Protein AF-A0A933LPE7-F1 (afdb_monomer_lite)

Sequence (117 aa):
MRVLSLLLAITLLLISTPLRTTAQAPCAPTAPDLEGPFYKPGAPIRESTGRGLVVRGTVKSAGACTPIPGARVEWWQANPSHIHFKVSAPGHRALTTQLYPKAGQSPIAFDLVLVPE

Structure (mmCIF, N/CA/C/O backbone):
data_AF-A0A933LPE7-F1
#
_entry.id   AF-A0A933LPE7-F1
#
loop_
_atom_site.g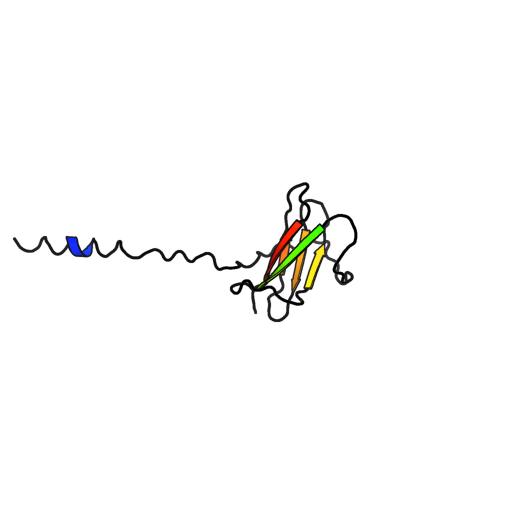roup_PDB
_atom_site.id
_atom_site.type_symbol
_atom_site.label_atom_id
_atom_site.label_alt_id
_atom_site.label_comp_id
_atom_site.label_asym_id
_atom_site.label_entity_id
_atom_site.label_seq_id
_atom_site.pdbx_PDB_ins_code
_atom_site.Cartn_x
_atom_site.Cartn_y
_atom_site.Cartn_z
_atom_site.occupancy
_atom_site.B_iso_or_equiv
_atom_site.auth_seq_id
_atom_site.auth_comp_id
_atom_site.auth_asym_id
_atom_site.auth_atom_id
_atom_site.pdbx_PDB_model_num
ATOM 1 N N . MET A 1 1 ? 43.136 45.993 -36.078 1.00 53.31 1 MET A N 1
ATOM 2 C CA . MET A 1 1 ? 41.709 45.916 -35.676 1.00 53.31 1 MET A CA 1
ATOM 3 C C . MET A 1 1 ? 41.025 44.668 -36.257 1.00 53.31 1 MET A C 1
ATOM 5 O O . MET A 1 1 ? 40.173 44.829 -37.111 1.00 53.31 1 MET A O 1
ATOM 9 N N . ARG A 1 2 ? 41.370 43.429 -35.861 1.00 56.44 2 ARG A N 1
ATOM 10 C CA . ARG A 1 2 ? 40.631 42.210 -36.294 1.00 56.44 2 ARG A CA 1
ATOM 11 C C . ARG A 1 2 ? 40.796 41.015 -35.335 1.00 56.44 2 ARG A C 1
ATOM 13 O O . ARG A 1 2 ? 41.004 39.898 -35.780 1.00 56.44 2 ARG A O 1
ATOM 20 N N . VAL A 1 3 ? 40.747 41.233 -34.018 1.00 54.47 3 VAL A N 1
ATOM 21 C CA . VAL A 1 3 ? 40.845 40.111 -33.050 1.00 54.47 3 VAL A CA 1
ATOM 22 C C . VAL A 1 3 ? 39.759 40.135 -31.966 1.00 54.47 3 VAL A C 1
ATOM 24 O O . VAL A 1 3 ? 39.677 39.220 -31.160 1.00 54.47 3 VAL A O 1
ATOM 27 N N . LEU A 1 4 ? 38.868 41.135 -31.965 1.00 50.53 4 LEU A N 1
ATOM 28 C CA . LEU A 1 4 ? 37.877 41.314 -30.893 1.00 50.53 4 LEU A CA 1
ATOM 29 C C . LEU A 1 4 ? 36.495 40.696 -31.187 1.00 50.53 4 LEU A C 1
ATOM 31 O O . LEU A 1 4 ? 35.624 40.709 -30.328 1.00 50.53 4 LEU A O 1
ATOM 35 N N . SER A 1 5 ? 36.274 40.137 -32.381 1.00 53.03 5 SER A N 1
ATOM 36 C CA . SER A 1 5 ? 34.943 39.670 -32.815 1.00 53.03 5 SER A CA 1
ATOM 37 C C . SER A 1 5 ? 34.699 38.168 -32.626 1.00 53.03 5 SER A C 1
ATOM 39 O O . SER A 1 5 ? 33.568 37.724 -32.783 1.00 53.03 5 SER A O 1
ATOM 41 N N . LEU A 1 6 ? 35.726 37.378 -32.282 1.00 47.16 6 LEU A N 1
ATOM 42 C CA . LEU A 1 6 ? 35.598 35.917 -32.159 1.00 47.16 6 LEU A CA 1
ATOM 43 C C . LEU A 1 6 ? 35.270 35.447 -30.728 1.00 47.16 6 LEU A C 1
ATOM 45 O O . LEU A 1 6 ? 34.720 34.368 -30.546 1.00 47.16 6 LEU A O 1
ATOM 49 N N . LEU A 1 7 ? 35.548 36.271 -29.710 1.00 49.34 7 LEU A N 1
ATOM 50 C CA . LEU A 1 7 ? 35.287 35.937 -28.301 1.00 49.34 7 LEU A CA 1
ATOM 51 C C . LEU A 1 7 ? 33.820 36.140 -27.885 1.00 49.34 7 LEU A C 1
ATOM 53 O O . LEU A 1 7 ? 33.367 35.493 -26.948 1.00 49.34 7 LEU A O 1
ATOM 57 N N . LEU A 1 8 ? 33.061 36.983 -28.597 1.00 48.59 8 LEU A N 1
ATOM 58 C CA . LEU A 1 8 ? 31.643 37.232 -28.296 1.00 48.59 8 LEU A CA 1
ATOM 59 C C . LEU A 1 8 ? 30.710 36.138 -28.854 1.00 48.59 8 LEU A C 1
ATOM 61 O O . LEU A 1 8 ? 29.603 35.957 -28.363 1.00 48.59 8 LEU A O 1
ATOM 65 N N . ALA A 1 9 ? 31.157 35.386 -29.866 1.00 49.81 9 ALA A N 1
ATOM 66 C CA . ALA A 1 9 ? 30.381 34.290 -30.450 1.00 49.81 9 ALA A CA 1
ATOM 67 C C . ALA A 1 9 ? 30.464 32.993 -29.621 1.00 49.81 9 ALA A C 1
ATOM 69 O O . ALA A 1 9 ? 29.539 32.185 -29.644 1.00 49.81 9 ALA A O 1
ATOM 70 N N . ILE A 1 10 ? 31.550 32.801 -28.861 1.00 49.59 10 ILE A N 1
ATOM 71 C CA . ILE A 1 10 ? 31.776 31.589 -28.054 1.00 49.59 10 ILE A CA 1
ATOM 72 C C . ILE A 1 10 ? 31.011 31.653 -26.721 1.00 49.59 10 ILE A C 1
ATOM 74 O O . ILE A 1 10 ? 30.562 30.625 -26.220 1.00 49.59 10 ILE A O 1
ATOM 78 N N . THR A 1 11 ? 30.777 32.847 -26.168 1.00 51.09 11 THR A N 1
ATOM 79 C CA . THR A 1 11 ? 30.004 33.018 -24.924 1.00 51.09 11 THR A CA 1
ATOM 80 C C . THR A 1 11 ? 28.491 32.890 -25.116 1.00 51.09 11 THR A C 1
ATOM 82 O O . THR A 1 11 ? 27.791 32.577 -24.156 1.00 51.09 11 THR A O 1
ATOM 85 N N . LEU A 1 12 ? 27.973 33.064 -26.338 1.00 49.50 12 LEU A N 1
ATOM 86 C CA . LEU A 1 12 ? 26.534 32.968 -26.614 1.00 49.50 12 LEU A CA 1
ATOM 87 C C . LEU A 1 12 ? 26.054 31.539 -26.937 1.00 49.50 12 LEU A C 1
ATOM 89 O O . LEU A 1 12 ? 24.853 31.284 -26.910 1.00 49.50 12 LEU A O 1
ATOM 93 N N . LEU A 1 13 ? 26.964 30.593 -27.204 1.00 50.19 13 LEU A N 1
ATOM 94 C CA . LEU A 1 13 ? 26.604 29.210 -27.560 1.00 50.19 13 LEU A CA 1
ATOM 95 C C . LEU A 1 13 ? 26.393 28.277 -26.351 1.00 50.19 13 LEU A C 1
ATOM 97 O O . LEU A 1 13 ? 25.946 27.146 -26.521 1.00 50.19 13 LEU A O 1
ATOM 101 N N . LEU A 1 14 ? 26.699 28.731 -25.131 1.00 52.81 14 LEU A N 1
ATOM 102 C CA . LEU A 1 14 ? 26.597 27.924 -23.905 1.00 52.81 14 LEU A CA 1
ATOM 103 C C . LEU A 1 14 ? 25.253 28.065 -23.168 1.00 52.81 14 LEU A C 1
ATOM 105 O O . LEU A 1 14 ? 25.039 27.385 -22.169 1.00 52.81 14 LEU A O 1
ATOM 109 N N . ILE A 1 15 ? 24.336 28.919 -23.639 1.00 59.22 15 ILE A N 1
ATOM 110 C CA . ILE A 1 15 ? 23.087 29.244 -22.917 1.00 59.22 15 ILE A CA 1
ATOM 111 C C . ILE A 1 15 ? 21.866 28.490 -23.489 1.00 59.22 15 ILE A C 1
ATOM 113 O O . ILE A 1 15 ? 20.754 28.619 -22.988 1.00 59.22 15 ILE A O 1
ATOM 117 N N . SER A 1 16 ? 22.036 27.674 -24.534 1.00 57.50 16 SER A N 1
ATOM 118 C CA . SER A 1 16 ? 20.903 27.086 -25.272 1.00 57.50 16 SER A CA 1
ATOM 119 C C . SER A 1 16 ? 20.642 25.604 -25.008 1.00 57.50 16 SER A C 1
ATOM 121 O O . SER A 1 16 ? 19.785 25.032 -25.675 1.00 57.50 16 SER A O 1
ATOM 123 N N . THR A 1 17 ? 21.327 24.952 -24.066 1.00 63.19 17 THR A N 1
ATOM 124 C CA . THR A 1 17 ? 20.923 23.599 -23.654 1.00 63.19 17 THR A CA 1
ATOM 125 C C . THR A 1 17 ? 19.685 23.702 -22.767 1.00 63.19 17 THR A C 1
ATOM 127 O O . THR A 1 17 ? 19.820 24.150 -21.625 1.00 63.19 17 THR A O 1
ATOM 130 N N . PRO A 1 18 ? 18.483 23.296 -23.226 1.00 63.47 18 PRO A N 1
ATOM 131 C CA . PRO A 1 18 ? 17.365 23.170 -22.310 1.00 63.47 18 PRO A CA 1
ATOM 132 C C . PRO A 1 18 ? 17.767 22.142 -21.253 1.00 63.47 18 PRO A C 1
ATOM 134 O O . PRO A 1 18 ? 18.200 21.036 -21.598 1.00 63.47 18 PRO A O 1
ATOM 137 N N . LEU A 1 19 ? 17.633 22.488 -19.969 1.00 61.25 19 LEU A N 1
ATOM 138 C CA . LEU A 1 19 ? 17.607 21.459 -18.941 1.00 61.25 19 LEU A CA 1
ATOM 139 C C . LEU A 1 19 ? 16.496 20.499 -19.354 1.00 61.25 19 LEU A C 1
ATOM 141 O O . LEU A 1 19 ? 15.323 20.871 -19.408 1.00 61.25 19 LEU A O 1
ATOM 145 N N . ARG A 1 20 ? 16.867 19.262 -19.684 1.00 57.12 20 ARG A N 1
ATOM 146 C CA . ARG A 1 20 ? 15.901 18.177 -19.709 1.00 57.12 20 ARG A CA 1
ATOM 147 C C . ARG A 1 20 ? 15.438 18.038 -18.267 1.00 57.12 20 ARG A C 1
ATOM 149 O O . ARG A 1 20 ? 16.102 17.378 -17.474 1.00 57.12 20 ARG A O 1
ATOM 156 N N . THR A 1 21 ? 14.329 18.688 -17.921 1.00 53.22 21 THR A N 1
ATOM 157 C CA . THR A 1 21 ? 13.502 18.234 -16.811 1.00 53.22 21 THR A CA 1
ATOM 158 C C . THR A 1 21 ? 13.233 16.774 -17.123 1.00 53.22 21 THR A C 1
ATOM 160 O O . THR A 1 21 ? 12.510 16.456 -18.068 1.00 53.22 21 THR A O 1
ATOM 163 N N . THR A 1 22 ? 13.884 15.873 -16.395 1.00 59.22 22 THR A N 1
ATOM 164 C CA . THR A 1 22 ? 13.383 14.516 -16.284 1.00 59.22 22 THR A CA 1
ATOM 165 C C . THR A 1 22 ? 11.983 14.695 -15.719 1.00 59.22 22 THR A C 1
ATOM 167 O O . THR A 1 22 ? 11.814 15.051 -14.555 1.00 59.22 22 THR A O 1
ATOM 170 N N . ALA A 1 23 ? 10.962 14.602 -16.576 1.00 60.59 23 ALA A N 1
ATOM 171 C CA . ALA A 1 23 ? 9.595 14.505 -16.103 1.00 60.59 23 ALA A CA 1
ATOM 172 C C . ALA A 1 23 ? 9.621 13.394 -15.052 1.00 60.59 23 ALA A C 1
ATOM 174 O O . ALA A 1 23 ? 10.103 12.299 -15.357 1.00 60.59 23 ALA A O 1
ATOM 175 N N . GLN A 1 24 ? 9.242 13.716 -13.809 1.00 52.91 24 GLN A N 1
ATOM 176 C CA . GLN A 1 24 ? 9.147 12.749 -12.719 1.00 52.91 24 GLN A CA 1
ATOM 177 C C . GLN A 1 24 ? 8.511 11.494 -13.311 1.00 52.91 24 GLN A C 1
ATOM 179 O O . GLN A 1 24 ? 7.428 11.602 -13.892 1.00 52.91 24 GLN A O 1
ATOM 184 N N . ALA A 1 25 ? 9.230 10.366 -13.285 1.00 58.56 25 ALA A N 1
ATOM 185 C CA . ALA A 1 25 ? 8.813 9.186 -14.029 1.00 58.56 25 ALA A CA 1
ATOM 186 C C . ALA A 1 25 ? 7.327 8.908 -13.742 1.00 58.56 25 ALA A C 1
ATOM 188 O O . ALA A 1 25 ? 6.932 8.945 -12.568 1.00 58.56 25 ALA A O 1
ATOM 189 N N . PRO A 1 26 ? 6.489 8.692 -14.773 1.00 69.19 26 PRO A N 1
ATOM 190 C CA . PRO A 1 26 ? 5.098 8.340 -14.543 1.00 69.19 26 PRO A CA 1
ATOM 191 C C . PRO A 1 26 ? 5.080 7.101 -13.635 1.00 69.19 26 PRO A C 1
ATOM 193 O O . PRO A 1 26 ? 5.691 6.084 -13.951 1.00 69.19 26 PRO A O 1
ATOM 196 N N . CYS A 1 27 ? 4.426 7.210 -12.474 1.00 88.56 27 CYS A N 1
ATOM 197 C CA . CYS A 1 27 ? 4.414 6.183 -11.422 1.00 88.56 27 CYS A CA 1
ATOM 198 C C . CYS A 1 27 ? 5.767 5.964 -10.715 1.00 88.56 27 CYS A C 1
ATOM 200 O O . CYS A 1 27 ? 6.429 4.938 -10.887 1.00 88.56 27 CYS A O 1
ATOM 202 N N . ALA A 1 28 ? 6.171 6.924 -9.876 1.00 94.06 28 ALA A N 1
ATOM 203 C CA . ALA A 1 28 ? 7.285 6.720 -8.954 1.00 94.06 28 ALA A CA 1
ATOM 204 C C . ALA A 1 28 ? 6.979 5.558 -7.979 1.00 94.06 28 ALA A C 1
ATOM 206 O O . ALA A 1 28 ? 5.851 5.484 -7.483 1.00 94.06 28 ALA A O 1
ATOM 207 N N . PRO A 1 29 ? 7.951 4.672 -7.679 1.00 96.88 29 PRO A N 1
ATOM 208 C CA . PRO A 1 29 ? 7.769 3.598 -6.705 1.00 96.88 29 PRO A CA 1
ATOM 209 C C . PRO A 1 29 ? 7.324 4.111 -5.336 1.00 96.88 29 PRO A C 1
ATOM 211 O O . PRO A 1 29 ? 7.807 5.145 -4.868 1.00 96.88 29 PRO A O 1
ATOM 214 N N . THR A 1 30 ? 6.453 3.364 -4.660 1.00 97.88 30 THR A N 1
ATOM 215 C CA . THR A 1 30 ? 6.091 3.682 -3.278 1.00 97.88 30 THR A CA 1
ATOM 216 C C . THR A 1 30 ? 7.278 3.398 -2.362 1.00 97.88 30 THR A C 1
ATOM 218 O O . THR A 1 30 ? 7.900 2.339 -2.444 1.00 97.88 30 THR A O 1
ATOM 221 N N . ALA A 1 31 ? 7.593 4.351 -1.485 1.00 97.69 31 ALA A N 1
ATOM 222 C CA . ALA A 1 31 ? 8.670 4.194 -0.519 1.00 97.69 31 ALA A CA 1
ATOM 223 C C . ALA A 1 31 ? 8.342 3.081 0.497 1.00 97.69 31 ALA A C 1
ATOM 225 O O . ALA A 1 31 ? 7.193 2.985 0.948 1.00 97.69 31 ALA A O 1
ATOM 226 N N . PRO A 1 32 ? 9.324 2.245 0.875 1.00 98.44 32 PRO A N 1
ATOM 227 C CA . PRO A 1 32 ? 9.141 1.298 1.961 1.00 98.44 32 PRO A CA 1
ATOM 228 C C . PRO A 1 32 ? 9.058 2.022 3.310 1.00 98.44 32 PRO A C 1
ATOM 230 O O . PRO A 1 32 ? 9.610 3.109 3.478 1.00 98.44 32 PRO A O 1
ATOM 233 N N . ASP A 1 33 ? 8.405 1.388 4.275 1.00 98.31 33 ASP A N 1
ATOM 234 C CA . ASP A 1 33 ? 8.341 1.831 5.672 1.00 98.31 33 ASP A CA 1
ATOM 235 C C . ASP A 1 33 ? 8.386 0.599 6.599 1.00 98.31 33 ASP A C 1
ATOM 237 O O . ASP A 1 33 ? 8.323 -0.549 6.145 1.00 98.31 33 ASP A O 1
ATOM 241 N N . LEU A 1 34 ? 8.526 0.822 7.903 1.00 96.81 34 LEU A N 1
ATOM 242 C CA . LEU A 1 34 ? 8.627 -0.222 8.916 1.00 96.81 34 LEU A CA 1
ATOM 243 C C . LEU A 1 34 ? 7.354 -1.081 8.983 1.00 96.81 34 LEU A C 1
ATOM 245 O O . LEU A 1 34 ? 6.235 -0.572 8.959 1.00 96.81 34 LEU A O 1
ATOM 249 N N . GLU A 1 35 ? 7.522 -2.395 9.150 1.00 96.12 35 GLU A N 1
ATOM 250 C CA . GLU A 1 35 ? 6.404 -3.324 9.383 1.00 96.12 35 GLU A CA 1
ATOM 251 C C . GLU A 1 35 ? 5.760 -3.104 10.763 1.00 96.12 35 GLU A C 1
ATOM 253 O O . GLU A 1 35 ? 4.543 -3.154 10.920 1.00 96.12 35 GLU A O 1
ATOM 258 N N . GLY A 1 36 ? 6.582 -2.829 11.777 1.00 92.81 36 GLY A N 1
ATOM 259 C CA . GLY A 1 36 ? 6.147 -2.817 13.171 1.00 92.81 36 GLY A CA 1
ATOM 260 C C . GLY A 1 36 ? 5.895 -4.227 13.738 1.00 92.81 36 GLY A C 1
ATOM 261 O O . GLY A 1 36 ? 6.010 -5.226 13.031 1.00 92.81 36 GLY A O 1
ATOM 262 N N . PRO A 1 37 ? 5.569 -4.341 15.038 1.00 96.06 37 PRO A N 1
ATOM 263 C CA . PRO A 1 37 ? 5.599 -5.621 15.757 1.00 96.06 37 PRO A CA 1
ATOM 264 C C . PRO A 1 37 ? 4.282 -6.415 15.713 1.00 96.06 37 PRO A C 1
ATOM 266 O O . PRO A 1 37 ? 4.194 -7.488 16.305 1.00 96.06 37 PRO A O 1
ATOM 269 N N . PHE A 1 38 ? 3.231 -5.882 15.083 1.00 96.50 38 PHE A N 1
ATOM 270 C CA . PHE A 1 38 ? 1.867 -6.416 15.199 1.00 96.50 38 PHE A CA 1
ATOM 271 C C . PHE A 1 38 ? 1.400 -7.241 13.994 1.00 96.50 38 PHE A C 1
ATOM 273 O O . PHE A 1 38 ? 0.254 -7.696 13.986 1.00 96.50 38 PHE A O 1
ATOM 280 N N . TYR A 1 39 ? 2.256 -7.444 12.986 1.00 96.75 39 TYR A N 1
ATOM 281 C CA . TYR A 1 39 ? 1.918 -8.273 11.831 1.00 96.75 39 TYR A CA 1
ATOM 282 C C . TYR A 1 39 ? 1.628 -9.720 12.255 1.00 96.75 39 TYR A C 1
ATOM 284 O O . TYR A 1 39 ? 2.344 -10.317 13.061 1.00 96.75 39 TYR A O 1
ATOM 292 N N . LYS A 1 40 ? 0.563 -10.293 11.686 1.00 97.31 40 LYS A N 1
ATOM 293 C CA . LYS A 1 40 ? 0.213 -11.709 11.823 1.00 97.31 40 LYS A CA 1
ATOM 294 C C . LYS A 1 40 ? -0.133 -12.272 10.442 1.00 97.31 40 LYS A C 1
ATOM 296 O O . LYS A 1 40 ?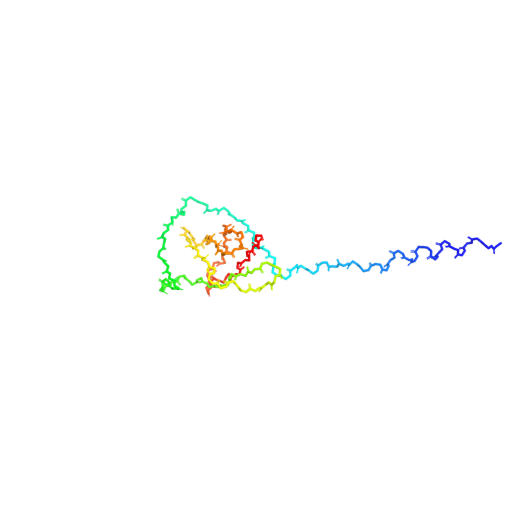 -1.041 -11.738 9.803 1.00 97.31 40 LYS A O 1
ATOM 301 N N . PRO A 1 41 ? 0.550 -13.332 9.980 1.00 96.69 41 PRO A N 1
ATOM 302 C CA . PRO A 1 41 ? 0.277 -13.926 8.677 1.00 96.69 41 PRO A CA 1
ATOM 303 C C . PRO A 1 41 ? -1.045 -14.706 8.670 1.00 96.69 41 PRO A C 1
ATOM 305 O O . PRO A 1 41 ? -1.583 -15.067 9.718 1.00 96.69 41 PRO A O 1
ATOM 308 N N . GLY A 1 42 ? -1.548 -15.018 7.472 1.00 95.81 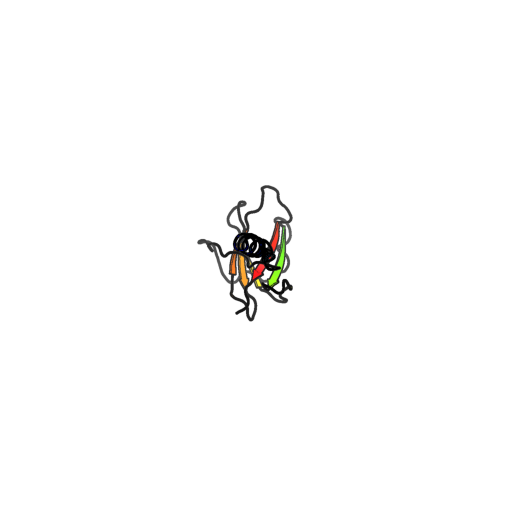42 GLY A N 1
ATOM 309 C CA . GLY A 1 42 ? -2.688 -15.927 7.296 1.00 95.81 42 GLY A CA 1
ATOM 310 C C . GLY A 1 42 ? -4.063 -15.295 7.527 1.00 95.81 42 GLY A C 1
ATOM 311 O O . GLY A 1 42 ? -5.031 -16.010 7.783 1.00 95.81 42 GLY A O 1
ATOM 312 N N . ALA A 1 43 ? -4.174 -13.968 7.432 1.00 96.31 43 ALA A N 1
ATOM 313 C CA . ALA A 1 43 ? -5.471 -13.303 7.451 1.00 96.31 43 ALA A CA 1
ATOM 314 C C . ALA A 1 43 ? -6.373 -13.809 6.297 1.00 96.31 43 ALA A C 1
ATOM 316 O O . ALA A 1 43 ? -5.873 -14.071 5.197 1.00 96.31 43 ALA A O 1
ATOM 317 N N . PRO A 1 44 ? -7.700 -13.928 6.504 1.00 96.00 44 PRO A N 1
ATOM 318 C CA . PRO A 1 44 ? -8.617 -14.370 5.457 1.00 96.00 44 PRO A CA 1
ATOM 319 C C . PRO A 1 44 ? -8.570 -13.470 4.217 1.00 96.00 44 PRO A C 1
ATOM 321 O O . PRO A 1 44 ? -8.598 -12.242 4.329 1.00 96.00 44 PRO A O 1
ATOM 324 N N . ILE A 1 45 ? -8.569 -14.086 3.033 1.00 95.81 45 ILE A N 1
ATOM 325 C CA . ILE A 1 45 ? -8.658 -13.376 1.752 1.00 95.81 45 ILE A CA 1
ATOM 326 C C . ILE A 1 45 ? -10.103 -12.929 1.541 1.00 95.81 45 ILE A C 1
ATOM 328 O O . ILE A 1 45 ? -11.024 -13.742 1.602 1.00 95.81 45 ILE A O 1
ATOM 332 N N . ARG A 1 46 ? -10.299 -11.634 1.297 1.00 94.19 46 ARG A N 1
ATOM 333 C CA . ARG A 1 46 ? -11.616 -11.027 1.078 1.00 94.19 46 ARG A CA 1
ATOM 334 C C . ARG A 1 46 ? -11.480 -9.681 0.379 1.00 94.19 46 ARG A C 1
ATOM 336 O O . ARG A 1 46 ? -10.520 -8.959 0.625 1.00 94.19 46 ARG A O 1
ATOM 343 N N . GLU A 1 47 ? -12.476 -9.324 -0.425 1.00 91.12 47 GLU A N 1
ATOM 344 C CA . GLU A 1 47 ? -12.567 -8.002 -1.067 1.00 91.12 47 GLU A CA 1
ATOM 345 C C . GLU A 1 47 ? -13.178 -6.936 -0.144 1.00 91.12 47 GLU A C 1
ATOM 347 O O . GLU A 1 47 ? -12.977 -5.741 -0.342 1.00 91.12 47 GLU A O 1
ATOM 352 N N . SER A 1 48 ? -13.926 -7.362 0.879 1.00 91.81 48 SER A N 1
ATOM 353 C CA . SER A 1 48 ? -14.603 -6.479 1.828 1.00 91.81 48 SER A CA 1
ATOM 354 C C . SER A 1 48 ? -14.505 -7.011 3.254 1.00 91.81 48 SER A C 1
ATOM 356 O O . SER A 1 48 ? -14.647 -8.208 3.508 1.00 91.81 48 SER A O 1
ATOM 358 N N . THR A 1 49 ? -14.284 -6.099 4.199 1.00 91.25 49 THR A N 1
ATOM 359 C CA . THR A 1 49 ? -14.346 -6.350 5.646 1.00 91.25 49 THR A CA 1
ATOM 360 C C . THR A 1 49 ? -15.727 -6.047 6.239 1.00 91.25 49 THR A C 1
ATOM 362 O O . THR A 1 49 ? -15.920 -6.209 7.442 1.00 91.25 49 THR A O 1
ATOM 365 N N . GLY A 1 50 ? -16.700 -5.636 5.416 1.00 92.06 50 GLY A N 1
ATOM 366 C CA . GLY A 1 50 ? -18.047 -5.266 5.845 1.00 92.06 50 GLY A CA 1
ATOM 367 C C . GLY A 1 50 ? -18.212 -3.755 6.024 1.00 92.06 50 GLY A C 1
ATOM 368 O O . GLY A 1 50 ? -18.102 -3.000 5.062 1.00 92.06 50 GLY A O 1
ATOM 369 N N . ARG A 1 51 ? -18.541 -3.314 7.244 1.00 92.06 51 ARG A N 1
ATOM 370 C CA . ARG A 1 51 ? -18.794 -1.901 7.587 1.00 92.06 51 ARG A CA 1
ATOM 371 C C . ARG A 1 51 ? -17.638 -1.330 8.410 1.00 92.06 51 ARG A C 1
ATOM 373 O O . ARG A 1 51 ? -17.009 -2.065 9.162 1.00 92.06 51 ARG A O 1
ATOM 380 N N . GLY A 1 52 ? -17.423 -0.016 8.336 1.00 90.31 52 GLY A N 1
ATOM 381 C CA . GLY A 1 52 ? -16.414 0.692 9.129 1.00 90.31 52 GLY A CA 1
ATOM 382 C C . GLY A 1 52 ? -15.381 1.387 8.249 1.00 90.31 52 GLY A C 1
ATOM 383 O O . GLY A 1 52 ? -15.750 2.091 7.312 1.00 90.31 52 GLY A O 1
ATOM 384 N N . LEU A 1 53 ? -14.098 1.205 8.571 1.00 89.81 53 LEU A N 1
ATOM 385 C CA . LEU A 1 53 ? -12.983 1.788 7.827 1.00 89.81 53 LEU A CA 1
ATOM 386 C C . LEU A 1 53 ? -12.995 1.318 6.366 1.00 89.81 53 LEU A C 1
ATOM 388 O O . LEU A 1 53 ? -12.881 0.122 6.097 1.00 89.81 53 LEU A O 1
ATOM 392 N N . VAL A 1 54 ? -13.098 2.262 5.430 1.00 93.50 54 VAL A N 1
ATOM 393 C CA . VAL A 1 54 ? -13.056 1.968 3.994 1.00 93.50 54 VAL A CA 1
ATOM 394 C C . VAL A 1 54 ? -11.667 2.285 3.465 1.00 93.50 54 VAL A C 1
ATOM 396 O O . VAL A 1 54 ? -11.278 3.449 3.402 1.00 93.50 54 VAL A O 1
ATOM 399 N N . VAL A 1 55 ? -10.943 1.248 3.052 1.00 94.12 55 VAL A N 1
ATOM 400 C CA . VAL A 1 55 ? -9.641 1.348 2.385 1.00 94.12 55 VAL A CA 1
ATOM 401 C C . VAL A 1 55 ? -9.812 0.835 0.960 1.00 94.12 55 VAL A C 1
ATOM 403 O O . VAL A 1 55 ? -10.304 -0.277 0.763 1.00 94.12 55 VAL A O 1
ATOM 406 N N . ARG A 1 56 ? -9.466 1.642 -0.044 1.00 94.31 56 ARG A N 1
ATOM 407 C CA . ARG A 1 56 ? -9.657 1.286 -1.459 1.00 94.31 56 ARG A CA 1
ATOM 408 C C . ARG A 1 56 ? -8.522 1.842 -2.301 1.00 94.31 56 ARG A C 1
ATOM 410 O O . ARG A 1 56 ? -8.089 2.962 -2.080 1.00 94.31 56 ARG A O 1
ATOM 417 N N . GLY A 1 57 ? -8.076 1.096 -3.299 1.00 94.75 57 GLY A N 1
ATOM 418 C CA . GLY A 1 57 ? -6.962 1.550 -4.108 1.00 94.75 57 GLY A CA 1
ATOM 419 C C . GLY A 1 57 ? -6.537 0.572 -5.179 1.00 94.75 57 GLY A C 1
ATOM 420 O O . GLY A 1 57 ? -7.181 -0.459 -5.379 1.00 94.75 57 GLY A O 1
ATOM 421 N N . THR A 1 58 ? -5.440 0.914 -5.847 1.00 96.69 58 THR A N 1
ATOM 422 C CA . THR A 1 58 ? -4.849 0.107 -6.918 1.00 96.69 58 THR A CA 1
ATOM 423 C C . THR A 1 58 ? -3.395 -0.205 -6.593 1.00 96.69 58 THR A C 1
ATOM 425 O O . THR A 1 58 ? -2.695 0.600 -5.978 1.00 96.69 58 THR A O 1
ATOM 428 N N . VAL A 1 59 ? -2.925 -1.367 -7.039 1.00 98.00 59 VAL A N 1
ATOM 429 C CA . VAL A 1 59 ? -1.496 -1.682 -7.092 1.00 98.00 59 VAL A CA 1
ATOM 430 C C . VAL A 1 59 ? -1.032 -1.537 -8.538 1.00 98.00 59 VAL A C 1
ATOM 432 O O . VAL A 1 59 ? -1.664 -2.096 -9.435 1.00 98.00 59 VAL A O 1
ATOM 435 N N . LYS A 1 60 ? 0.034 -0.773 -8.774 1.00 97.88 60 LYS A N 1
ATOM 436 C CA . LYS A 1 60 ? 0.558 -0.445 -10.108 1.00 97.88 60 LYS A CA 1
ATOM 437 C C . LYS A 1 60 ? 2.026 -0.842 -10.244 1.00 97.88 60 LYS A C 1
ATOM 439 O O . LYS A 1 60 ? 2.735 -0.958 -9.245 1.00 97.88 60 LYS A O 1
ATOM 444 N N . SER A 1 61 ? 2.482 -1.016 -11.478 1.00 97.12 61 SER A N 1
ATOM 445 C CA . SER A 1 61 ? 3.894 -1.240 -11.801 1.00 97.12 61 SER A CA 1
ATOM 446 C C . SER A 1 61 ? 4.613 0.086 -12.066 1.00 97.12 61 SER A C 1
ATOM 448 O O . SER A 1 61 ? 4.108 0.936 -12.810 1.00 97.12 61 SER A O 1
ATOM 450 N N . ALA A 1 62 ? 5.786 0.275 -11.457 1.00 95.81 62 ALA A N 1
ATOM 451 C CA . ALA A 1 62 ? 6.623 1.452 -11.667 1.00 95.81 62 ALA A CA 1
ATOM 452 C C . ALA A 1 62 ? 7.036 1.598 -13.142 1.00 95.81 62 ALA A C 1
ATOM 454 O O . ALA A 1 62 ? 7.278 0.616 -13.844 1.00 95.81 62 ALA A O 1
ATOM 455 N N . GLY A 1 63 ? 7.133 2.839 -13.619 1.00 90.81 63 GLY A N 1
ATOM 456 C CA . GLY A 1 63 ? 7.472 3.152 -15.010 1.00 90.81 63 GLY A CA 1
ATOM 457 C C . GLY A 1 63 ? 6.284 3.037 -15.969 1.00 90.81 63 GLY A C 1
ATOM 458 O O . GLY A 1 63 ? 5.920 4.029 -16.595 1.00 90.81 63 GLY A O 1
ATOM 459 N N . ALA A 1 64 ? 5.650 1.863 -16.071 1.00 85.75 64 ALA A N 1
ATOM 460 C CA . ALA A 1 64 ? 4.495 1.668 -16.959 1.00 85.75 64 ALA A CA 1
ATOM 461 C C . ALA A 1 64 ? 3.190 2.276 -16.409 1.00 85.75 64 ALA A C 1
ATOM 463 O O . ALA A 1 64 ? 2.274 2.564 -17.177 1.00 85.75 64 ALA A O 1
ATOM 464 N N . CYS A 1 65 ? 3.091 2.480 -15.088 1.00 92.75 65 CYS A N 1
ATOM 465 C CA . CYS A 1 65 ? 1.888 2.973 -14.402 1.00 92.75 65 CYS A CA 1
ATOM 466 C C . CYS A 1 65 ? 0.641 2.088 -14.602 1.00 92.75 65 CYS A C 1
ATOM 468 O O . CYS A 1 65 ? -0.493 2.530 -14.409 1.00 92.75 65 CYS A O 1
ATOM 470 N N . THR A 1 66 ? 0.826 0.830 -14.994 1.00 95.00 66 THR A N 1
ATOM 471 C CA . THR A 1 66 ? -0.272 -0.098 -15.257 1.00 95.00 66 THR A CA 1
ATOM 472 C C . THR A 1 66 ? -0.702 -0.802 -13.972 1.00 95.00 66 THR A C 1
ATOM 474 O O . THR A 1 66 ? 0.160 -1.190 -13.178 1.00 95.00 66 THR A O 1
ATOM 477 N N . PRO A 1 67 ? -2.015 -0.989 -13.737 1.00 97.19 67 PRO A N 1
ATOM 478 C CA . PRO A 1 67 ? -2.492 -1.854 -12.664 1.00 97.19 67 PRO A CA 1
ATOM 479 C C . PRO A 1 67 ? -1.913 -3.265 -12.794 1.00 97.19 67 PRO A C 1
ATOM 481 O O . PRO A 1 67 ? -1.780 -3.767 -13.909 1.00 97.19 67 PRO A O 1
ATOM 484 N N . ILE A 1 68 ? -1.610 -3.906 -11.665 1.00 97.56 68 ILE A N 1
ATOM 485 C CA . ILE A 1 68 ? -1.108 -5.283 -11.611 1.00 97.56 68 ILE A CA 1
ATOM 486 C C . ILE A 1 68 ? -2.262 -6.214 -11.202 1.00 97.56 68 ILE A C 1
ATOM 488 O O . ILE A 1 68 ? -2.636 -6.241 -10.024 1.00 97.56 68 ILE A O 1
ATOM 492 N N . PRO A 1 69 ? -2.856 -6.981 -12.136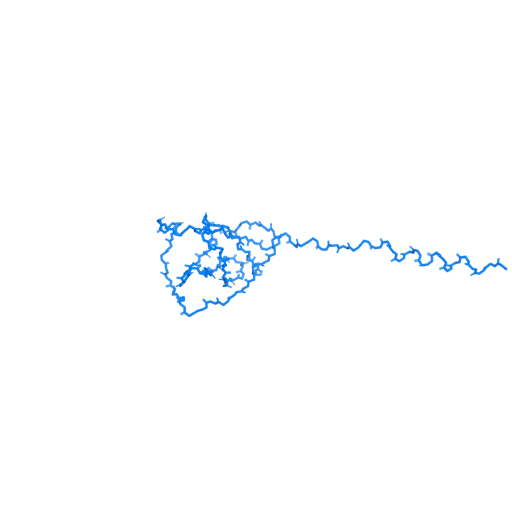 1.00 96.44 69 PRO A N 1
ATOM 493 C CA . PRO A 1 69 ? -3.905 -7.935 -11.803 1.00 96.44 69 PRO A CA 1
ATOM 494 C C . PRO A 1 69 ? -3.390 -9.008 -10.841 1.00 96.44 69 PRO A C 1
ATOM 496 O O . PRO A 1 69 ? -2.278 -9.510 -10.989 1.00 96.44 69 PRO A O 1
ATOM 499 N N . GLY A 1 70 ? -4.208 -9.371 -9.853 1.00 95.12 70 GLY A N 1
ATOM 500 C CA . GLY A 1 70 ? -3.861 -10.416 -8.888 1.00 95.12 70 GLY A CA 1
ATOM 501 C C . GLY A 1 70 ? -2.798 -10.023 -7.855 1.00 95.12 70 GLY A C 1
ATOM 502 O O . GLY A 1 70 ? -2.368 -10.889 -7.095 1.00 95.12 70 GLY A O 1
ATOM 503 N N . ALA A 1 71 ? -2.389 -8.749 -7.789 1.00 97.69 71 ALA A N 1
ATOM 504 C CA . ALA A 1 71 ? -1.551 -8.263 -6.698 1.00 97.69 71 ALA A CA 1
ATOM 505 C C . ALA A 1 71 ? -2.211 -8.558 -5.340 1.00 97.69 71 ALA A C 1
ATOM 507 O O . ALA A 1 71 ? -3.391 -8.264 -5.120 1.00 97.69 71 ALA A O 1
ATOM 508 N N . ARG A 1 72 ? -1.444 -9.141 -4.419 1.00 97.25 72 ARG A N 1
ATOM 509 C CA . ARG A 1 72 ? -1.889 -9.442 -3.060 1.00 97.25 72 ARG A CA 1
ATOM 510 C C . ARG A 1 72 ? -1.621 -8.236 -2.176 1.00 97.25 72 ARG A C 1
ATOM 512 O O . ARG A 1 72 ? -0.487 -7.780 -2.090 1.00 97.25 72 ARG A O 1
ATOM 519 N N . VAL A 1 73 ? -2.660 -7.764 -1.493 1.00 97.62 73 VAL A N 1
ATOM 520 C CA . VAL A 1 73 ? -2.576 -6.692 -0.497 1.00 97.62 73 VAL A CA 1
ATOM 521 C C . VAL A 1 73 ? -2.962 -7.262 0.862 1.00 97.62 73 VAL A C 1
ATOM 523 O O . VAL A 1 73 ? -4.115 -7.628 1.089 1.00 97.62 73 VAL A O 1
ATOM 526 N N . GLU A 1 74 ? -1.998 -7.329 1.768 1.00 97.44 74 GLU A N 1
ATOM 527 C CA . GLU A 1 74 ? -2.230 -7.550 3.191 1.00 97.44 74 GLU A CA 1
ATOM 528 C C . GLU A 1 74 ? -2.195 -6.192 3.887 1.00 97.44 74 GLU A C 1
ATOM 530 O O . GLU A 1 74 ? -1.251 -5.425 3.703 1.00 97.44 74 GLU A O 1
ATOM 535 N N . TRP A 1 75 ? -3.213 -5.882 4.685 1.00 95.62 75 TRP A N 1
ATOM 536 C CA . TRP A 1 75 ? -3.249 -4.640 5.448 1.00 95.62 75 TRP A CA 1
ATOM 537 C C . TRP A 1 75 ? -3.710 -4.887 6.877 1.00 95.62 75 TRP A C 1
ATOM 539 O O . TRP A 1 75 ? -4.515 -5.783 7.146 1.00 95.62 75 TRP A O 1
ATOM 549 N N . TRP A 1 76 ? -3.183 -4.090 7.800 1.00 95.44 76 TRP A N 1
ATOM 550 C CA . TRP A 1 76 ? -3.566 -4.119 9.206 1.00 95.44 76 TRP A CA 1
ATOM 551 C C . TRP A 1 76 ? -3.409 -2.738 9.832 1.00 95.44 76 TRP A C 1
ATOM 553 O O . TRP A 1 76 ? -2.759 -1.842 9.290 1.00 95.44 76 TRP A O 1
ATOM 563 N N . GLN A 1 77 ? -4.029 -2.564 10.992 1.00 93.62 77 GLN A N 1
ATOM 564 C CA . GLN A 1 77 ? -4.022 -1.311 11.725 1.00 93.62 77 GLN A CA 1
ATOM 565 C C . GLN A 1 77 ? -4.003 -1.596 13.226 1.00 93.62 77 GLN A C 1
ATOM 567 O O . GLN A 1 77 ? -4.742 -2.455 13.703 1.00 93.62 77 GLN A O 1
ATOM 572 N N . ALA A 1 78 ? -3.171 -0.858 13.960 1.00 89.56 78 ALA A N 1
ATOM 573 C CA . ALA A 1 78 ? -3.120 -0.905 15.422 1.00 89.56 78 ALA A CA 1
ATOM 574 C C . ALA A 1 78 ? -3.698 0.362 16.081 1.00 89.56 78 ALA A C 1
ATOM 576 O O . ALA A 1 78 ? -4.111 0.323 17.236 1.00 89.56 78 ALA A O 1
ATOM 577 N N . ASN A 1 79 ? -3.729 1.489 15.362 1.00 89.56 79 ASN A N 1
ATOM 578 C CA . ASN A 1 79 ? -4.258 2.770 15.830 1.00 89.56 79 ASN A CA 1
ATOM 579 C C . ASN A 1 79 ? -4.752 3.623 14.638 1.00 89.56 79 ASN A C 1
ATOM 581 O O . ASN A 1 79 ? -4.426 3.301 13.498 1.00 89.56 79 ASN A O 1
ATOM 585 N N . PRO A 1 80 ? -5.498 4.720 14.865 1.00 89.69 80 PRO A N 1
ATOM 586 C CA . PRO A 1 80 ? -6.074 5.523 13.781 1.00 89.69 80 PRO A CA 1
ATOM 587 C C . PRO A 1 80 ? -5.076 6.314 12.917 1.00 89.69 80 PRO A C 1
ATOM 589 O O . PRO A 1 80 ? -5.483 6.843 11.885 1.00 89.69 80 PRO A O 1
ATOM 592 N N . SER A 1 81 ? -3.808 6.440 13.322 1.00 92.38 81 SER A N 1
ATOM 593 C CA . SER A 1 81 ? -2.850 7.365 12.697 1.00 92.38 81 SER A CA 1
ATOM 594 C C . SER A 1 81 ? -2.231 6.836 11.404 1.00 92.38 81 SER A C 1
ATOM 596 O O . SER A 1 81 ? -1.782 7.629 10.579 1.00 92.38 81 SER A O 1
ATOM 598 N N . HIS A 1 82 ? -2.173 5.516 11.228 1.00 95.19 82 HIS A N 1
ATOM 599 C CA . HIS A 1 82 ? -1.636 4.896 10.020 1.00 95.19 82 HIS A CA 1
ATOM 600 C C . HIS A 1 82 ? -2.256 3.529 9.736 1.00 95.19 82 HIS A C 1
ATOM 602 O O . HIS A 1 82 ? -2.921 2.928 10.582 1.00 95.19 82 HIS A O 1
ATOM 608 N N . ILE A 1 83 ? -2.033 3.052 8.516 1.00 96.38 83 ILE A N 1
ATOM 609 C CA . ILE A 1 83 ? -2.399 1.724 8.031 1.00 96.38 83 ILE A CA 1
ATOM 610 C C . ILE A 1 83 ? -1.142 1.084 7.467 1.00 96.38 83 ILE A C 1
ATOM 612 O O . ILE A 1 83 ? -0.476 1.680 6.622 1.00 96.38 83 ILE A O 1
ATOM 616 N N . HIS A 1 84 ? -0.835 -0.128 7.908 1.00 97.81 84 HIS A N 1
ATOM 617 C CA . HIS A 1 84 ? 0.283 -0.889 7.375 1.00 97.81 84 HIS A CA 1
ATOM 618 C C . HIS A 1 84 ? -0.149 -1.698 6.156 1.00 97.81 84 HIS A C 1
ATOM 620 O O . HIS A 1 84 ? -1.267 -2.221 6.116 1.00 97.81 84 HIS A O 1
ATOM 626 N N . PHE A 1 85 ? 0.767 -1.848 5.205 1.00 98.25 85 PHE A N 1
ATOM 627 C CA . PHE A 1 85 ? 0.587 -2.641 4.000 1.00 98.25 85 PHE A CA 1
ATOM 628 C C . PHE A 1 85 ? 1.779 -3.569 3.780 1.00 98.25 85 PHE A C 1
ATOM 630 O O . PHE A 1 85 ? 2.931 -3.149 3.893 1.00 98.25 85 PHE A O 1
ATOM 637 N N . LYS A 1 86 ? 1.485 -4.804 3.376 1.00 98.44 86 LYS A N 1
ATOM 638 C CA . LYS A 1 86 ? 2.409 -5.695 2.669 1.00 98.44 86 LYS A CA 1
ATOM 639 C C . LYS A 1 86 ? 1.799 -6.034 1.327 1.00 98.44 86 LYS A C 1
ATOM 641 O O . LYS A 1 86 ? 0.655 -6.485 1.257 1.00 98.44 86 LYS A O 1
ATOM 646 N N . VAL A 1 87 ? 2.548 -5.790 0.263 1.00 98.62 87 VAL A N 1
ATOM 647 C CA . VAL A 1 87 ? 2.066 -5.968 -1.102 1.00 98.62 87 VAL A CA 1
ATOM 648 C C . VAL A 1 87 ? 3.045 -6.810 -1.889 1.00 98.62 87 VAL A C 1
ATOM 650 O O . VAL A 1 87 ? 4.251 -6.570 -1.859 1.00 98.62 87 VAL A O 1
ATOM 653 N N . SER A 1 88 ? 2.519 -7.795 -2.605 1.00 98.44 88 SER A N 1
ATOM 654 C CA . SER A 1 88 ? 3.304 -8.658 -3.477 1.00 98.44 88 SER A CA 1
ATOM 655 C C . SER A 1 88 ? 2.575 -8.922 -4.786 1.00 98.44 88 SER A C 1
ATOM 657 O O . SER A 1 88 ? 1.344 -8.953 -4.852 1.00 98.44 88 SER A O 1
ATOM 659 N N . ALA A 1 89 ? 3.353 -9.111 -5.844 1.00 98.31 89 ALA A N 1
ATOM 660 C CA . ALA A 1 89 ? 2.864 -9.556 -7.135 1.00 98.31 89 ALA A CA 1
ATOM 661 C C . ALA A 1 89 ? 3.979 -10.320 -7.866 1.00 98.31 89 ALA A C 1
ATOM 663 O O . ALA A 1 89 ? 5.151 -10.008 -7.653 1.00 98.31 89 ALA A O 1
ATOM 664 N N . PRO A 1 90 ? 3.650 -11.298 -8.728 1.00 97.38 90 PRO A N 1
ATOM 665 C CA . PRO A 1 90 ? 4.650 -11.976 -9.550 1.00 97.38 90 PRO A CA 1
ATOM 666 C C . PRO A 1 90 ? 5.495 -10.988 -10.370 1.00 97.38 90 PRO A C 1
ATOM 668 O O . PRO A 1 90 ? 4.956 -10.041 -10.950 1.00 97.38 90 PRO A O 1
ATOM 671 N N . GLY A 1 91 ? 6.813 -11.207 -10.410 1.00 97.12 91 GLY A N 1
ATOM 672 C CA . GLY A 1 91 ? 7.765 -10.366 -11.147 1.00 97.12 91 GLY A CA 1
ATOM 673 C C . GLY A 1 91 ? 7.949 -8.955 -10.581 1.00 97.12 91 GLY A C 1
ATOM 674 O O . GLY A 1 91 ? 8.383 -8.065 -11.307 1.00 97.12 91 GLY A O 1
ATOM 675 N N . HIS A 1 92 ? 7.567 -8.721 -9.322 1.00 98.31 92 HIS A N 1
ATOM 676 C CA . HIS A 1 92 ? 7.732 -7.440 -8.644 1.00 98.31 92 HIS A CA 1
ATOM 677 C C . HIS A 1 92 ? 8.301 -7.642 -7.243 1.00 98.31 92 HIS A C 1
ATOM 679 O O . HIS A 1 92 ? 7.887 -8.545 -6.513 1.00 98.31 92 HIS A O 1
ATOM 685 N N . ARG A 1 93 ? 9.181 -6.731 -6.826 1.00 98.31 93 ARG A N 1
ATOM 686 C CA . ARG A 1 93 ? 9.709 -6.721 -5.462 1.00 98.31 93 ARG A CA 1
ATOM 687 C C . ARG A 1 93 ? 8.576 -6.478 -4.469 1.00 98.31 93 ARG A C 1
ATOM 689 O O . ARG A 1 93 ? 7.823 -5.511 -4.606 1.00 98.31 93 ARG A O 1
ATOM 696 N N . ALA A 1 94 ? 8.482 -7.336 -3.455 1.00 98.25 94 ALA A N 1
ATOM 697 C CA . ALA A 1 94 ? 7.530 -7.157 -2.367 1.00 98.25 94 ALA A CA 1
ATOM 698 C C . ALA A 1 94 ? 7.782 -5.829 -1.630 1.00 98.25 94 ALA A C 1
ATOM 700 O O . ALA A 1 94 ? 8.927 -5.417 -1.430 1.00 98.25 94 ALA A O 1
ATOM 701 N N . LEU A 1 95 ? 6.701 -5.171 -1.216 1.00 98.69 95 LEU A N 1
ATOM 702 C CA . LEU A 1 95 ? 6.726 -3.878 -0.541 1.00 98.69 95 LEU A CA 1
ATOM 703 C C . LEU A 1 95 ? 6.080 -3.994 0.836 1.00 98.69 95 LEU A C 1
ATOM 705 O O . LEU A 1 95 ? 4.921 -4.394 0.936 1.00 98.69 95 LEU A O 1
ATOM 709 N N . THR A 1 96 ? 6.794 -3.551 1.866 1.00 98.69 96 THR A N 1
ATOM 710 C CA . THR A 1 96 ? 6.211 -3.201 3.165 1.00 98.69 96 THR A CA 1
ATOM 711 C C . THR A 1 96 ? 6.215 -1.686 3.298 1.00 98.69 96 THR A C 1
ATOM 713 O O . THR A 1 96 ? 7.245 -1.054 3.069 1.00 98.69 96 THR A O 1
ATOM 716 N N . THR A 1 97 ? 5.070 -1.089 3.622 1.00 98.50 97 THR A N 1
ATOM 717 C CA . THR A 1 97 ? 4.938 0.366 3.765 1.00 98.50 97 THR A CA 1
ATOM 718 C C . THR A 1 97 ? 3.790 0.736 4.701 1.00 98.50 97 THR A C 1
ATOM 720 O O . THR A 1 97 ? 3.051 -0.131 5.178 1.00 98.50 97 THR A O 1
ATOM 723 N N . GLN A 1 98 ? 3.632 2.029 4.960 1.00 97.88 98 GLN A N 1
ATOM 724 C CA . GLN A 1 98 ? 2.560 2.587 5.768 1.00 97.88 98 GLN A CA 1
ATOM 725 C C . GLN A 1 98 ? 1.905 3.764 5.043 1.00 97.88 98 GLN A C 1
ATOM 727 O O . GLN A 1 98 ? 2.557 4.542 4.349 1.00 97.88 98 GLN A O 1
ATOM 732 N N . LEU A 1 99 ? 0.597 3.912 5.228 1.00 96.50 99 LEU A N 1
ATOM 733 C CA . LEU A 1 99 ? -0.157 5.084 4.800 1.00 96.50 99 LEU A CA 1
ATOM 734 C C 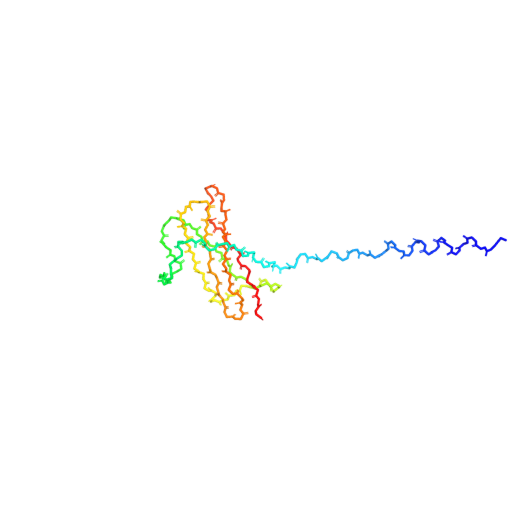. LEU A 1 99 ?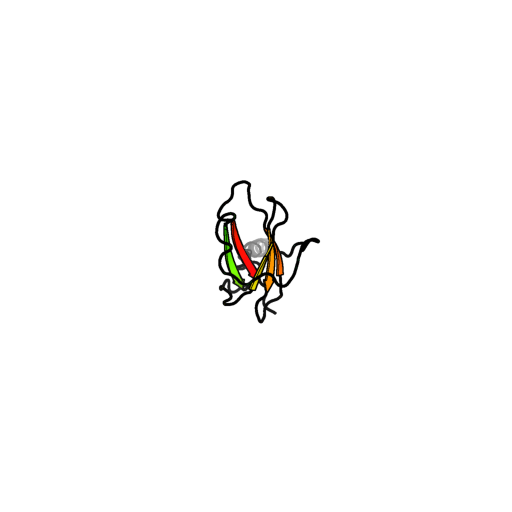 -0.633 5.848 6.032 1.00 96.50 99 LEU A C 1
ATOM 736 O O . LEU A 1 99 ? -1.112 5.231 6.977 1.00 96.50 99 LEU A O 1
ATOM 740 N N . TYR A 1 100 ? -0.546 7.177 5.994 1.00 95.38 100 TYR A N 1
ATOM 741 C CA . TYR A 1 100 ? -0.875 8.076 7.102 1.00 95.38 100 TYR A CA 1
ATOM 742 C C . TYR A 1 100 ? -2.075 8.963 6.713 1.00 95.38 100 TYR A C 1
ATOM 744 O O . TYR A 1 100 ? -1.883 10.036 6.132 1.00 95.38 100 TYR A O 1
ATOM 752 N N . PRO A 1 101 ? -3.325 8.514 6.943 1.00 93.94 101 PRO A N 1
ATOM 753 C CA . PRO A 1 101 ? -4.516 9.275 6.586 1.00 93.94 101 PRO A CA 1
ATOM 754 C C . PRO A 1 101 ? -4.688 10.515 7.464 1.00 93.94 101 PRO A C 1
ATOM 756 O O . PRO A 1 101 ? -4.267 10.557 8.620 1.00 93.94 101 PRO A O 1
ATOM 759 N N . LYS A 1 102 ? -5.408 11.510 6.943 1.00 93.56 102 LYS A N 1
ATOM 760 C CA . LYS A 1 102 ? -5.887 12.627 7.766 1.00 93.56 102 LYS A CA 1
ATOM 761 C C . LYS A 1 102 ? -7.038 12.170 8.663 1.00 93.56 102 LYS A C 1
ATOM 763 O O . LYS A 1 102 ? -7.813 11.284 8.301 1.00 93.56 102 LYS A O 1
ATOM 768 N N . ALA A 1 103 ? -7.195 12.824 9.812 1.00 90.00 103 ALA A N 1
ATOM 769 C CA . ALA A 1 103 ? -8.329 12.579 10.697 1.00 90.00 103 ALA A CA 1
ATOM 770 C C . ALA A 1 103 ? -9.662 12.741 9.939 1.00 90.00 103 ALA A C 1
ATOM 772 O O . ALA A 1 103 ? -9.871 13.730 9.238 1.00 90.00 103 ALA A O 1
ATOM 773 N N . GLY A 1 104 ? -10.547 11.748 10.062 1.00 88.19 104 GLY A N 1
ATOM 774 C CA . GLY A 1 104 ? -11.849 11.727 9.387 1.00 88.19 104 GLY A CA 1
ATOM 775 C C . GLY A 1 104 ? -11.814 11.379 7.893 1.00 88.19 104 GLY A C 1
ATOM 776 O O . GLY A 1 104 ? -12.867 11.363 7.260 1.00 88.19 104 GLY A O 1
ATOM 777 N N . GLN A 1 105 ? -10.647 11.081 7.313 1.00 91.81 105 GLN A N 1
ATOM 778 C CA . GLN A 1 105 ? -10.548 10.714 5.902 1.00 91.81 105 GLN A CA 1
ATOM 779 C C . GLN A 1 105 ? -11.209 9.353 5.640 1.00 91.81 105 GLN A C 1
ATOM 781 O O . GLN A 1 105 ? -10.753 8.323 6.130 1.00 91.81 105 GLN A O 1
ATOM 786 N N . SER A 1 106 ? -12.276 9.354 4.840 1.00 91.69 106 SER A N 1
ATOM 787 C CA . SER A 1 106 ? -12.952 8.146 4.367 1.00 91.69 106 SER A CA 1
ATOM 788 C C . SER A 1 106 ? -13.603 8.404 2.994 1.00 91.69 106 SER A C 1
ATOM 790 O O . SER A 1 106 ? -14.325 9.392 2.861 1.00 91.69 106 SER A O 1
ATOM 792 N N . PRO A 1 107 ? -13.372 7.558 1.971 1.00 92.75 107 PRO A N 1
ATOM 793 C CA . PRO A 1 107 ? -12.487 6.402 2.006 1.00 92.75 107 PRO A CA 1
ATOM 794 C C . PRO A 1 107 ? -11.013 6.816 2.081 1.00 92.75 107 PRO A C 1
ATOM 796 O O . PRO A 1 107 ? -10.606 7.894 1.644 1.00 92.75 107 PRO A O 1
ATOM 799 N N . ILE A 1 108 ? -10.201 5.916 2.614 1.00 94.19 108 ILE A N 1
ATOM 800 C CA . ILE A 1 108 ? -8.751 6.017 2.576 1.00 94.19 108 ILE A CA 1
ATOM 801 C C . ILE A 1 108 ? -8.298 5.407 1.253 1.00 94.19 108 ILE A C 1
ATOM 803 O O . ILE A 1 108 ? -8.344 4.190 1.058 1.00 94.19 108 ILE A O 1
ATOM 807 N N . ALA A 1 109 ? -7.930 6.282 0.321 1.00 94.50 109 ALA A N 1
ATOM 808 C CA . ALA A 1 109 ? -7.456 5.897 -0.996 1.00 94.50 109 ALA A CA 1
ATOM 809 C C . ALA A 1 109 ? -5.968 5.511 -0.957 1.00 94.50 109 ALA A C 1
ATOM 811 O O . ALA A 1 109 ? -5.184 6.191 -0.293 1.00 94.50 109 ALA A O 1
ATOM 812 N N . PHE A 1 110 ? -5.571 4.475 -1.697 1.00 94.38 110 PHE A N 1
ATOM 813 C CA . PHE A 1 110 ? -4.161 4.154 -1.935 1.00 94.38 110 PHE A CA 1
ATOM 814 C C . PHE A 1 110 ? -3.868 3.925 -3.421 1.00 94.38 110 PHE A C 1
ATOM 816 O O . PHE A 1 110 ? -4.683 3.375 -4.155 1.00 94.38 110 PHE A O 1
ATOM 823 N N . ASP A 1 111 ? -2.666 4.299 -3.843 1.00 93.69 111 ASP A N 1
ATOM 824 C CA . ASP A 1 111 ? -2.061 3.878 -5.105 1.00 93.69 111 ASP A CA 1
ATOM 825 C C . ASP A 1 111 ? -0.650 3.391 -4.771 1.00 93.69 111 ASP A C 1
ATOM 827 O O . ASP A 1 111 ? 0.272 4.189 -4.596 1.00 93.69 111 ASP A O 1
ATOM 831 N N . LEU A 1 112 ? -0.506 2.077 -4.595 1.00 97.56 112 LEU A N 1
ATOM 832 C CA . LEU A 1 112 ? 0.768 1.457 -4.234 1.00 97.56 112 LEU A CA 1
ATOM 833 C C . LEU A 1 112 ? 1.494 1.041 -5.509 1.00 97.56 112 LEU A C 1
ATOM 835 O O . LEU A 1 112 ? 0.917 0.388 -6.375 1.00 97.56 112 LEU A O 1
ATOM 839 N N . VAL A 1 113 ? 2.756 1.428 -5.637 1.00 97.81 113 VAL A N 1
ATOM 840 C CA . VAL A 1 113 ? 3.547 1.250 -6.853 1.00 97.81 113 VAL A CA 1
ATOM 841 C C . VAL A 1 113 ? 4.709 0.319 -6.552 1.00 97.81 113 VAL A C 1
ATOM 843 O O . VAL A 1 113 ? 5.630 0.686 -5.817 1.00 97.81 113 VAL A O 1
ATOM 846 N N . LEU A 1 114 ? 4.660 -0.886 -7.119 1.00 98.19 114 LEU A N 1
ATOM 847 C CA . LEU A 1 114 ? 5.713 -1.886 -6.983 1.00 98.19 114 LEU A CA 1
ATOM 848 C C . LEU A 1 114 ? 6.786 -1.698 -8.051 1.00 98.19 114 LEU A C 1
ATOM 850 O O . LEU A 1 114 ? 6.502 -1.283 -9.175 1.00 98.19 114 LEU A O 1
ATOM 854 N N . VAL A 1 115 ? 8.019 -2.066 -7.715 1.00 97.25 115 VAL A N 1
ATOM 855 C CA . VAL A 1 115 ? 9.116 -2.095 -8.685 1.00 97.25 115 VAL A CA 1
ATOM 856 C C . VAL A 1 115 ? 9.208 -3.491 -9.299 1.00 97.25 115 VAL A C 1
ATOM 858 O O . VAL A 1 115 ? 9.232 -4.453 -8.527 1.00 97.25 115 VAL A O 1
ATOM 861 N N . PRO A 1 116 ? 9.281 -3.622 -10.635 1.00 96.25 116 PRO A N 1
ATOM 862 C CA . PRO A 1 116 ? 9.601 -4.892 -11.282 1.00 96.25 116 PRO A CA 1
ATOM 863 C C . PRO A 1 116 ? 10.917 -5.502 -10.771 1.00 96.25 116 PRO A C 1
ATOM 865 O O . PRO A 1 116 ? 11.819 -4.775 -10.332 1.00 96.25 116 PRO A O 1
ATOM 868 N N . GLU A 1 117 ? 11.002 -6.830 -10.802 1.00 93.62 117 GLU A N 1
ATOM 869 C CA . GLU A 1 117 ? 12.250 -7.582 -10.584 1.00 93.62 117 GLU A CA 1
ATOM 870 C C . GLU A 1 117 ? 13.172 -7.553 -11.807 1.00 93.62 117 GLU A C 1
ATOM 872 O O . GLU A 1 117 ? 12.658 -7.525 -12.950 1.00 93.62 117 GLU A O 1
#

Secondary structure (DSSP, 8-state):
--SSSSHHHHHSTTS----------SSPPPPP----TT--S-PPP-S---SS--EEEEEEETTT--B-TT-EEEEE-SSTT-EEEEEEETTEEEEEEEE-PPTT--SEEEEEEEPB-

Foldseek 3Di:
DPDPPPVVVVVVVPPPDPPPPPPPQQFDADDADDQDDPDDPDDDDDPDPPDDAAEDEFEAEGRVRHGAPPKDWDWDDDDLQKIWIWIDDPQWDIGTHIDGDDPPDPNHYDYHYTYGD

pLDDT: mean 86.27, std 17.08, range [47.16, 98.69]

Radius of gyration: 23.91 Å; chains: 1; bounding box: 60×62×52 Å